Protein AF-A0A8S2X020-F1 (afdb_monomer_lite)

Foldseek 3Di:
DDFDCQQQVNFGWDDDPPGIATDEDFQFDDRNSPGGNPCRVDVPPDDDDSPPCPDPPD

Sequence (58 aa):
MLCSPALCNGGICTPTQNSIACICPKGTYGDRCQYVDICATNPCASNERCEQIENQYQ

InterPro domains:
  IPR000742 EGF-like domain [PS00022] (22-33)
  IPR000742 EGF-like domain [PS50026] (4-34)

Radius of gyration: 14.25 Å; chains: 1; bounding box: 27×29×41 Å

Structure (mmCIF, N/CA/C/O backbone):
data_AF-A0A8S2X020-F1
#
_entry.id   AF-A0A8S2X020-F1
#
loop_
_atom_site.group_PDB
_atom_site.id
_atom_site.type_symbol
_atom_site.label_atom_id
_atom_site.label_alt_id
_atom_site.label_comp_id
_atom_site.label_asym_id
_atom_site.label_entity_id
_atom_site.label_seq_id
_atom_site.pdbx_PDB_ins_code
_atom_site.Cartn_x
_atom_site.Cartn_y
_atom_site.Cartn_z
_atom_site.occupancy
_atom_site.B_iso_or_equiv
_atom_site.auth_seq_id
_atom_site.auth_comp_id
_atom_site.auth_asym_id
_atom_site.auth_atom_id
_atom_site.pdbx_PDB_model_num
ATOM 1 N N . MET A 1 1 ? 9.370 -2.843 -17.722 1.00 55.81 1 MET A N 1
ATOM 2 C CA . MET A 1 1 ? 8.871 -2.591 -16.355 1.00 55.81 1 MET A CA 1
ATOM 3 C C . MET A 1 1 ? 7.976 -1.364 -16.406 1.00 55.81 1 MET A C 1
ATOM 5 O O . MET A 1 1 ? 8.484 -0.254 -16.435 1.00 55.81 1 MET A O 1
ATOM 9 N N . LEU A 1 2 ? 6.666 -1.560 -16.561 1.00 68.88 2 LEU A N 1
ATOM 10 C CA . LEU A 1 2 ? 5.695 -0.466 -16.608 1.00 68.88 2 LEU A CA 1
ATOM 11 C C . LEU A 1 2 ? 5.064 -0.336 -15.226 1.00 68.88 2 LEU A C 1
ATOM 13 O O . LEU A 1 2 ? 4.461 -1.285 -14.731 1.00 68.88 2 LEU A O 1
ATOM 17 N N . CYS A 1 3 ? 5.231 0.830 -14.609 1.00 72.56 3 CYS A N 1
ATOM 18 C CA . CYS A 1 3 ? 4.500 1.171 -13.402 1.00 72.56 3 CYS A CA 1
ATOM 19 C C . CYS A 1 3 ? 3.075 1.561 -13.789 1.00 72.56 3 CYS A C 1
ATOM 21 O O . CYS A 1 3 ? 2.881 2.521 -14.533 1.00 72.56 3 CYS A O 1
ATOM 23 N N . SER A 1 4 ? 2.078 0.824 -13.306 1.00 78.25 4 SER A N 1
ATOM 24 C CA . SER A 1 4 ? 0.667 1.124 -13.555 1.00 78.25 4 SER A CA 1
ATOM 25 C C . SER A 1 4 ? -0.079 1.252 -12.227 1.00 78.25 4 SER A C 1
ATOM 27 O O . SER A 1 4 ? 0.182 0.458 -11.327 1.00 78.25 4 SER A O 1
ATOM 29 N N . PRO A 1 5 ? -1.039 2.183 -12.086 1.00 69.25 5 PRO A N 1
ATOM 30 C CA . PRO A 1 5 ? -1.830 2.334 -10.856 1.00 69.25 5 PRO A CA 1
ATOM 31 C C . PRO A 1 5 ? -2.573 1.050 -10.446 1.00 69.25 5 PRO A C 1
ATOM 33 O O . PRO A 1 5 ? -2.700 0.741 -9.264 1.00 69.25 5 PRO A O 1
ATOM 36 N N . ALA A 1 6 ? -2.992 0.246 -11.430 1.00 78.56 6 ALA A N 1
ATOM 37 C CA . ALA A 1 6 ? -3.599 -1.069 -11.212 1.00 78.56 6 ALA A CA 1
ATOM 38 C C . ALA A 1 6 ? -2.630 -2.102 -10.598 1.00 78.56 6 ALA A C 1
ATOM 40 O O . ALA A 1 6 ? -3.059 -3.135 -10.087 1.00 78.56 6 ALA A O 1
ATOM 41 N N . LEU A 1 7 ? -1.316 -1.853 -10.638 1.00 83.94 7 LEU A N 1
ATOM 42 C CA . LEU A 1 7 ? -0.331 -2.736 -10.028 1.00 83.94 7 LEU A CA 1
ATOM 43 C C . LEU A 1 7 ? -0.399 -2.669 -8.498 1.00 83.94 7 LEU A C 1
ATOM 45 O O . LEU A 1 7 ? -0.299 -3.714 -7.870 1.00 83.94 7 LEU A O 1
ATOM 49 N N . CYS A 1 8 ? -0.603 -1.481 -7.927 1.00 88.38 8 CYS A N 1
ATOM 50 C CA . CYS A 1 8 ? -0.519 -1.227 -6.487 1.00 88.38 8 CYS A CA 1
ATOM 51 C C . CYS A 1 8 ? -1.897 -1.112 -5.806 1.00 88.38 8 CYS A C 1
ATOM 53 O O . CYS A 1 8 ? -2.000 -0.427 -4.797 1.00 88.38 8 CYS A O 1
ATOM 55 N N . ASN A 1 9 ? -2.965 -1.687 -6.380 1.00 85.31 9 ASN A N 1
ATOM 56 C CA . ASN A 1 9 ? -4.339 -1.632 -5.844 1.00 85.31 9 ASN A CA 1
ATOM 57 C C . ASN A 1 9 ? -4.800 -0.220 -5.408 1.00 85.31 9 ASN A C 1
ATOM 59 O O . ASN A 1 9 ? -5.441 -0.050 -4.376 1.00 85.31 9 ASN A O 1
ATOM 63 N N . GLY A 1 10 ? -4.465 0.812 -6.192 1.00 79.81 10 GLY A N 1
ATOM 64 C CA . GLY A 1 10 ? -4.787 2.211 -5.866 1.00 79.81 10 GLY A CA 1
ATOM 65 C C . GLY A 1 10 ? -3.690 2.969 -5.107 1.00 79.81 10 GLY A C 1
ATOM 66 O O . GLY A 1 10 ? -3.844 4.161 -4.851 1.00 79.81 10 GLY A O 1
ATOM 67 N N . GLY A 1 11 ? -2.571 2.315 -4.792 1.00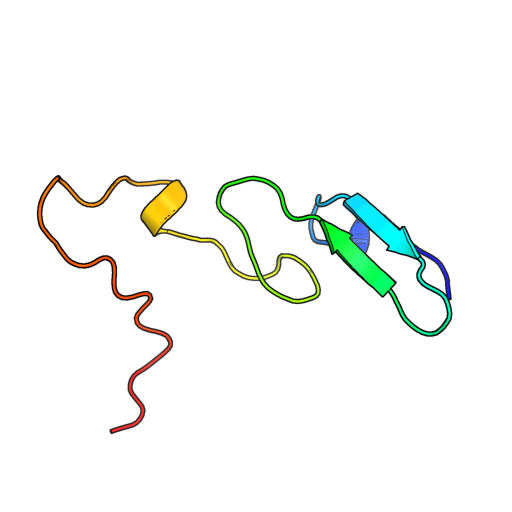 85.56 11 GLY A N 1
ATOM 68 C CA . GLY A 1 11 ? -1.334 2.947 -4.340 1.00 85.56 11 GLY A CA 1
ATOM 69 C C . GLY A 1 11 ? -0.510 3.574 -5.468 1.00 85.56 11 GLY A C 1
ATOM 70 O O . GLY A 1 11 ? -0.798 3.424 -6.660 1.00 85.56 11 GLY A O 1
ATOM 71 N N . ILE A 1 12 ? 0.551 4.283 -5.084 1.00 87.88 12 ILE A N 1
ATOM 72 C CA . ILE A 1 12 ? 1.457 4.953 -6.019 1.00 87.88 12 ILE A CA 1
ATOM 73 C C . ILE A 1 12 ? 2.558 3.978 -6.417 1.00 87.88 12 ILE A C 1
ATOM 75 O O . ILE A 1 12 ? 3.339 3.522 -5.588 1.00 87.88 12 ILE A O 1
ATOM 79 N N . CYS A 1 13 ? 2.638 3.683 -7.706 1.00 88.69 13 CYS A N 1
ATOM 80 C CA . CYS A 1 13 ? 3.686 2.845 -8.260 1.00 88.69 13 CYS A CA 1
ATOM 81 C C . CYS A 1 13 ? 4.943 3.684 -8.538 1.00 88.69 13 CYS A C 1
ATOM 83 O O . CYS A 1 13 ? 4.874 4.648 -9.305 1.00 88.69 13 CYS A O 1
ATOM 85 N N . THR A 1 14 ? 6.089 3.307 -7.966 1.00 87.12 14 THR A N 1
ATOM 86 C CA . THR A 1 14 ? 7.394 3.927 -8.224 1.00 87.12 14 THR A CA 1
ATOM 87 C C . THR A 1 14 ? 8.369 2.920 -8.851 1.00 87.12 14 THR A C 1
ATOM 89 O O . THR A 1 14 ? 8.688 1.886 -8.257 1.00 87.12 14 THR A O 1
ATOM 92 N N . PRO A 1 15 ? 8.859 3.168 -10.080 1.00 84.44 15 PRO A N 1
ATOM 93 C CA . PRO A 1 15 ? 9.878 2.316 -10.679 1.00 84.44 15 PRO A CA 1
ATOM 94 C C . PRO A 1 15 ? 11.223 2.544 -9.976 1.00 84.44 15 PRO A C 1
ATOM 96 O O . PRO A 1 15 ? 11.612 3.684 -9.724 1.00 84.44 15 PRO A O 1
ATOM 99 N N . THR A 1 16 ? 11.947 1.468 -9.678 1.00 83.31 16 THR A N 1
ATOM 100 C CA . THR A 1 16 ? 13.315 1.515 -9.146 1.00 83.31 16 THR A CA 1
ATOM 101 C C . THR A 1 16 ? 14.302 0.968 -10.182 1.00 83.31 16 THR A C 1
ATOM 103 O O . THR A 1 16 ? 13.923 0.585 -11.288 1.00 83.31 16 THR A O 1
ATOM 106 N N . GLN A 1 17 ? 15.593 0.947 -9.840 1.00 82.38 17 GLN A N 1
ATOM 107 C CA . GLN A 1 17 ? 16.674 0.624 -10.774 1.00 82.38 17 GLN A CA 1
ATOM 108 C C . GLN A 1 17 ? 16.534 -0.770 -11.417 1.00 82.38 17 GLN A C 1
ATOM 110 O O . GLN A 1 17 ? 16.887 -0.916 -12.580 1.00 82.38 17 GLN A O 1
ATOM 115 N N . ASN A 1 18 ? 15.963 -1.751 -10.700 1.00 81.38 18 ASN A N 1
ATOM 116 C CA . ASN A 1 18 ? 15.723 -3.121 -11.187 1.00 81.38 18 ASN A CA 1
ATOM 117 C C . ASN A 1 18 ? 14.374 -3.721 -10.740 1.00 81.38 18 ASN A C 1
ATOM 119 O O . ASN A 1 18 ? 14.102 -4.888 -11.016 1.00 81.38 18 ASN A O 1
ATOM 123 N N . SER A 1 19 ? 13.539 -2.972 -10.019 1.00 82.88 19 SER A N 1
ATOM 124 C CA . SER A 1 19 ? 12.262 -3.467 -9.504 1.00 82.88 19 SER A CA 1
ATOM 125 C C . SER A 1 19 ? 11.179 -2.393 -9.566 1.00 82.88 19 SER A C 1
ATOM 127 O O . SER A 1 19 ? 11.362 -1.303 -10.110 1.00 82.88 19 SER A O 1
ATOM 129 N N . ILE A 1 20 ? 10.009 -2.726 -9.038 1.00 84.12 20 ILE A N 1
ATOM 130 C CA . ILE A 1 20 ? 8.909 -1.793 -8.857 1.00 84.12 20 ILE A CA 1
ATOM 131 C C . ILE A 1 20 ? 8.596 -1.779 -7.368 1.00 84.12 20 ILE A C 1
ATOM 133 O O . ILE A 1 20 ? 8.475 -2.841 -6.761 1.00 84.12 20 ILE A O 1
ATOM 137 N N . ALA A 1 21 ? 8.482 -0.588 -6.793 1.00 84.62 21 ALA A N 1
ATOM 138 C CA . ALA A 1 21 ? 8.011 -0.394 -5.435 1.00 84.62 21 ALA A CA 1
ATOM 139 C C . ALA A 1 21 ? 6.606 0.216 -5.470 1.00 84.62 21 ALA A C 1
ATOM 141 O O . ALA A 1 21 ? 6.300 1.066 -6.306 1.00 84.62 21 ALA A O 1
ATOM 142 N N . CYS A 1 22 ? 5.740 -0.224 -4.562 1.00 88.38 22 CYS A N 1
ATOM 143 C CA . CYS A 1 22 ? 4.421 0.361 -4.367 1.00 88.38 22 CYS A CA 1
ATOM 144 C C . CYS A 1 22 ? 4.402 1.141 -3.055 1.00 88.38 22 CYS A C 1
ATOM 146 O O . CYS A 1 22 ? 4.736 0.614 -1.997 1.00 88.38 22 CYS A O 1
ATOM 148 N N . ILE A 1 23 ? 3.995 2.404 -3.126 1.00 87.81 23 ILE A N 1
ATOM 149 C CA . ILE A 1 23 ? 3.712 3.234 -1.959 1.00 87.81 23 ILE A CA 1
ATOM 150 C C . ILE A 1 23 ? 2.221 3.105 -1.671 1.00 87.81 23 ILE A C 1
ATOM 152 O O . ILE A 1 23 ? 1.375 3.600 -2.424 1.00 87.81 23 ILE A O 1
ATOM 156 N N . CYS A 1 24 ? 1.912 2.411 -0.584 1.00 85.25 24 CYS A N 1
ATOM 157 C CA . CYS A 1 24 ? 0.548 2.088 -0.204 1.00 85.25 24 CYS A CA 1
ATOM 158 C C . CYS A 1 24 ? -0.106 3.217 0.602 1.00 85.25 24 CYS A C 1
ATOM 160 O O . CYS A 1 24 ? 0.557 3.838 1.438 1.00 85.25 24 CYS A O 1
ATOM 162 N N . PRO A 1 25 ? -1.399 3.510 0.372 1.00 83.19 25 PRO A N 1
ATOM 163 C CA . PRO A 1 25 ?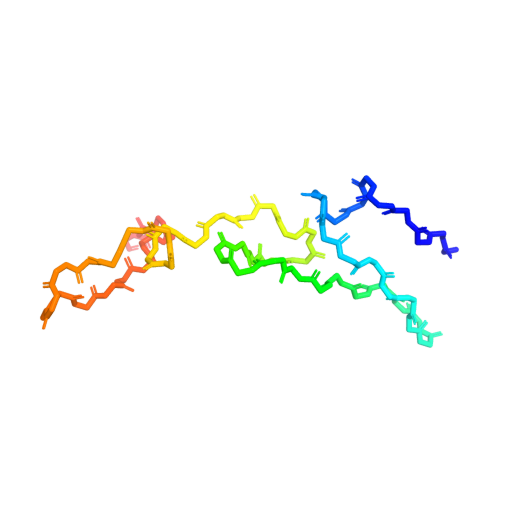 -2.145 4.425 1.222 1.00 83.19 25 PRO A CA 1
ATOM 164 C C . P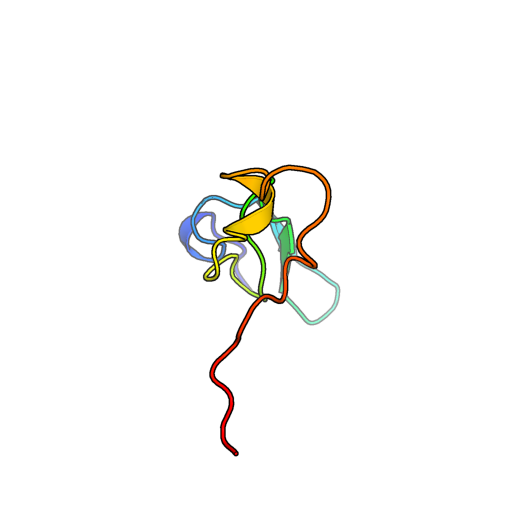RO A 1 25 ? -2.275 3.863 2.644 1.00 83.19 25 PRO A C 1
ATOM 166 O O . PRO A 1 25 ? -2.246 2.648 2.861 1.00 83.19 25 PRO A O 1
ATOM 169 N N . LYS A 1 26 ? -2.446 4.763 3.621 1.00 79.38 26 LYS A N 1
ATOM 170 C CA . LYS A 1 26 ? -2.628 4.394 5.031 1.00 79.38 26 LYS A CA 1
ATOM 171 C C . LYS A 1 26 ? -3.791 3.406 5.162 1.00 79.38 26 LYS A C 1
ATOM 173 O O . LYS A 1 26 ? -4.878 3.682 4.663 1.00 79.38 26 LYS A O 1
ATOM 178 N N . GLY A 1 27 ? -3.557 2.281 5.835 1.00 78.06 27 GLY A N 1
ATOM 179 C CA . GLY A 1 27 ? -4.531 1.191 5.902 1.00 78.06 27 GLY A CA 1
ATOM 180 C C . GLY A 1 27 ? -4.295 0.068 4.898 1.00 78.06 27 GLY A C 1
ATOM 181 O O . GLY A 1 27 ? -5.106 -0.844 4.851 1.00 78.06 27 GLY A O 1
ATOM 182 N N . THR A 1 28 ? -3.218 0.090 4.106 1.00 84.06 28 THR A N 1
ATOM 183 C CA . THR A 1 28 ? -2.856 -1.015 3.201 1.00 84.06 28 THR A CA 1
ATOM 184 C C . THR A 1 28 ? -1.349 -1.264 3.179 1.00 84.06 28 THR A C 1
ATOM 186 O O . THR A 1 28 ? -0.565 -0.347 3.425 1.00 84.06 28 THR A O 1
ATOM 189 N N . TYR A 1 29 ? -0.937 -2.498 2.896 1.00 83.12 29 TYR A N 1
ATOM 190 C CA . TYR A 1 29 ? 0.463 -2.924 2.877 1.00 83.12 29 TYR A CA 1
ATOM 191 C C . TYR A 1 29 ? 0.697 -4.125 1.937 1.00 83.12 29 TYR A C 1
ATOM 193 O O . TYR A 1 29 ? -0.235 -4.675 1.342 1.00 83.12 29 TYR A O 1
ATOM 201 N N . GLY A 1 30 ? 1.966 -4.515 1.780 1.00 82.94 30 GLY A N 1
ATOM 202 C CA . GLY A 1 30 ? 2.429 -5.556 0.854 1.00 82.94 30 GLY A CA 1
ATOM 203 C C . GLY A 1 30 ? 2.956 -4.998 -0.471 1.00 82.94 30 GLY A C 1
ATOM 204 O O . GLY A 1 30 ? 2.748 -3.829 -0.791 1.00 82.94 30 GLY A O 1
ATOM 205 N N . ASP A 1 31 ? 3.614 -5.847 -1.264 1.00 84.56 31 ASP A N 1
ATOM 206 C CA . ASP A 1 31 ? 4.299 -5.457 -2.512 1.00 84.56 31 ASP A CA 1
ATOM 207 C C . ASP A 1 31 ? 3.406 -4.745 -3.533 1.00 84.56 31 ASP A C 1
ATOM 209 O O . ASP A 1 31 ? 3.886 -3.988 -4.373 1.00 84.56 31 ASP A O 1
ATOM 213 N N . ARG A 1 32 ? 2.099 -5.004 -3.479 1.00 85.69 32 ARG A N 1
ATOM 214 C CA . ARG A 1 32 ? 1.077 -4.447 -4.368 1.00 85.69 32 ARG A CA 1
ATOM 215 C C . ARG A 1 32 ? -0.047 -3.766 -3.593 1.00 85.69 32 ARG A C 1
ATOM 217 O O . ARG A 1 32 ? -1.122 -3.567 -4.156 1.00 85.69 32 ARG A O 1
ATOM 224 N N . CYS A 1 33 ? 0.163 -3.448 -2.315 1.00 86.94 33 CYS A N 1
ATOM 225 C CA . CYS A 1 33 ? -0.881 -2.935 -1.421 1.00 86.94 33 CYS A CA 1
ATOM 226 C C . CYS A 1 33 ? -2.122 -3.841 -1.386 1.00 86.94 33 CYS A C 1
ATOM 228 O O . CYS A 1 33 ? -3.255 -3.370 -1.324 1.00 86.94 33 CYS A O 1
ATOM 230 N N . GLN A 1 34 ? -1.907 -5.151 -1.531 1.00 85.50 34 GLN A N 1
ATOM 231 C CA . GLN A 1 34 ? -2.977 -6.141 -1.601 1.00 85.50 34 GLN A CA 1
ATOM 232 C C . GLN A 1 34 ? -3.556 -6.481 -0.228 1.00 85.50 34 GLN A C 1
ATOM 234 O O . GLN A 1 34 ? -4.640 -7.053 -0.149 1.00 85.50 34 GLN A O 1
ATOM 239 N N . TYR A 1 35 ? -2.829 -6.155 0.840 1.00 83.94 35 TYR A N 1
ATOM 240 C CA . TYR A 1 35 ? -3.276 -6.377 2.200 1.00 83.94 35 TYR A CA 1
ATOM 241 C C . TYR A 1 35 ? -3.806 -5.081 2.790 1.00 83.94 35 TYR A C 1
ATOM 243 O O . TYR A 1 35 ? -3.288 -4.000 2.513 1.00 83.94 35 TYR A O 1
ATOM 251 N N . VAL A 1 36 ? -4.843 -5.199 3.610 1.00 81.44 36 VAL A N 1
ATOM 252 C CA . VAL A 1 36 ? -5.450 -4.081 4.326 1.00 81.44 36 VAL A CA 1
ATOM 253 C C . VAL A 1 36 ? -4.990 -4.168 5.769 1.00 81.44 36 VAL A C 1
ATOM 255 O O . VAL A 1 36 ? -5.205 -5.178 6.436 1.00 81.44 36 VAL A O 1
ATOM 258 N N . ASP A 1 37 ? -4.352 -3.107 6.242 1.00 74.81 37 ASP A N 1
ATOM 259 C CA . ASP A 1 37 ? -4.038 -2.937 7.650 1.00 74.81 37 ASP A CA 1
ATOM 260 C C . ASP A 1 37 ? -5.339 -2.595 8.392 1.00 74.81 37 ASP A C 1
ATOM 262 O O . ASP A 1 37 ? -5.791 -1.442 8.466 1.00 74.81 37 ASP A O 1
ATOM 266 N N . ILE A 1 38 ? -5.959 -3.652 8.912 1.00 66.50 38 ILE A N 1
ATOM 267 C CA . ILE A 1 38 ? -7.170 -3.589 9.730 1.00 66.50 38 ILE A CA 1
ATOM 268 C C . ILE A 1 38 ? -6.952 -2.783 11.018 1.00 66.50 38 ILE A C 1
ATOM 270 O O . ILE A 1 38 ? -7.896 -2.177 11.519 1.00 66.50 38 ILE A O 1
ATOM 274 N N . CYS A 1 39 ? -5.710 -2.697 11.505 1.00 64.75 39 CYS A N 1
ATOM 275 C CA . CYS A 1 39 ? -5.334 -1.925 12.686 1.00 64.75 39 CYS A CA 1
ATOM 276 C C . CYS A 1 39 ? -5.301 -0.419 12.406 1.00 64.75 39 CYS A C 1
ATOM 278 O O . CYS A 1 39 ? -5.573 0.395 13.288 1.00 64.75 39 CYS A O 1
ATOM 280 N N . ALA A 1 40 ? -4.978 -0.028 11.171 1.00 62.25 40 ALA A N 1
ATOM 281 C CA . ALA A 1 40 ? -4.978 1.370 10.747 1.00 62.25 40 ALA A CA 1
ATOM 282 C C . ALA A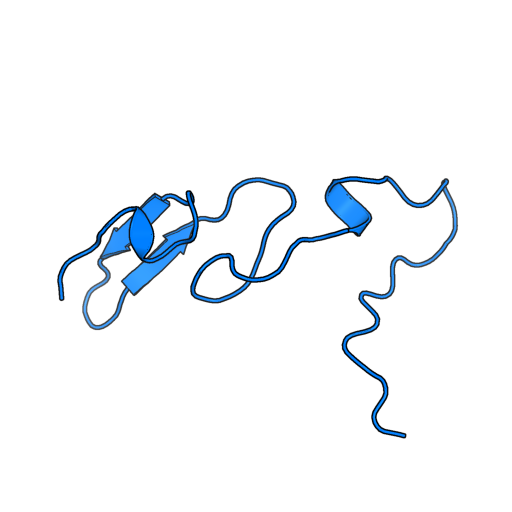 1 40 ? -6.368 1.888 10.339 1.00 62.25 40 ALA A C 1
ATOM 284 O O . ALA A 1 40 ? -6.595 3.100 10.393 1.00 62.25 40 ALA A O 1
ATOM 285 N N . THR A 1 41 ? -7.286 1.005 9.930 1.00 57.66 41 THR A N 1
ATOM 286 C CA . THR A 1 41 ? -8.676 1.361 9.578 1.00 57.66 41 THR A CA 1
ATOM 287 C C . THR A 1 41 ? -9.630 1.299 10.763 1.00 57.66 41 THR A C 1
ATOM 289 O O . THR A 1 41 ? -10.568 2.093 10.818 1.00 57.66 41 THR A O 1
ATOM 292 N N . ASN A 1 42 ? -9.376 0.426 11.735 1.00 56.38 42 ASN A N 1
ATOM 293 C CA . ASN A 1 42 ? -10.107 0.397 12.988 1.00 56.38 42 ASN A CA 1
ATOM 294 C C . ASN A 1 42 ? -9.072 0.428 14.117 1.00 56.38 42 ASN A C 1
ATOM 296 O O . ASN A 1 42 ? -8.399 -0.581 14.324 1.00 56.38 42 ASN A O 1
ATOM 300 N N . PRO A 1 43 ? -8.870 1.564 14.812 1.00 55.44 43 PRO A N 1
ATOM 301 C CA . PRO A 1 43 ? -7.945 1.598 15.930 1.00 55.44 43 PRO A CA 1
ATOM 302 C C . PRO A 1 43 ? -8.480 0.628 16.981 1.00 55.44 43 PRO A C 1
ATOM 304 O O . PRO A 1 43 ? -9.445 0.940 17.680 1.00 55.44 43 PRO A O 1
ATOM 307 N N . CYS A 1 44 ? -7.889 -0.568 17.055 1.00 53.41 44 CYS A N 1
ATOM 308 C CA . CYS A 1 44 ? -8.135 -1.509 18.137 1.00 53.41 44 CYS A CA 1
ATOM 309 C C . CYS A 1 44 ? -8.028 -0.721 19.438 1.00 53.41 44 CYS A C 1
ATOM 311 O O . CYS A 1 44 ? -7.040 -0.020 19.668 1.00 53.41 44 CYS A O 1
ATOM 313 N N . ALA A 1 45 ? -9.112 -0.725 20.211 1.00 50.06 45 ALA A N 1
ATOM 314 C CA . ALA A 1 45 ? -9.316 0.208 21.299 1.00 50.06 45 ALA A CA 1
ATOM 315 C C . ALA A 1 45 ? -8.176 0.095 22.325 1.00 50.06 45 ALA A C 1
ATOM 317 O O . ALA A 1 45 ? -8.116 -0.827 23.129 1.00 50.06 45 ALA A O 1
ATOM 318 N N . SER A 1 46 ? -7.266 1.060 22.266 1.00 47.44 46 SER A N 1
ATOM 319 C CA . SER A 1 46 ? -6.388 1.580 23.315 1.00 47.44 46 SER A CA 1
ATOM 320 C C . SER A 1 46 ? -5.508 0.651 24.161 1.00 47.44 46 SER A C 1
ATOM 322 O O . SER A 1 46 ? -4.754 1.215 24.937 1.00 47.44 46 SER A O 1
ATOM 324 N N . ASN A 1 47 ? -5.519 -0.682 24.065 1.00 48.66 47 ASN A N 1
ATOM 325 C CA . ASN A 1 47 ? -4.587 -1.555 24.814 1.00 48.66 47 ASN A CA 1
ATOM 326 C C . ASN A 1 47 ? -4.437 -2.981 24.251 1.00 48.66 47 ASN A C 1
ATOM 328 O O . ASN A 1 47 ? -3.727 -3.800 24.835 1.00 48.66 47 ASN A O 1
ATOM 332 N N . GLU A 1 48 ? -5.074 -3.300 23.127 1.00 50.00 48 GLU A N 1
ATOM 333 C CA . GLU A 1 48 ? -4.948 -4.617 22.509 1.00 50.00 48 GLU A CA 1
ATOM 334 C C . GLU A 1 48 ? -3.865 -4.556 21.440 1.00 50.00 48 GLU A C 1
ATOM 336 O O . GLU A 1 48 ? -3.933 -3.778 20.488 1.00 50.00 48 GLU A O 1
ATOM 341 N N . ARG A 1 49 ? -2.810 -5.343 21.657 1.00 53.22 49 ARG A N 1
ATOM 342 C CA . ARG A 1 49 ? -1.726 -5.567 20.707 1.00 53.22 49 ARG A CA 1
ATOM 343 C C . ARG A 1 49 ? -2.383 -5.934 19.383 1.00 53.22 49 ARG A C 1
ATOM 345 O O . ARG A 1 49 ? -2.998 -6.991 19.286 1.00 53.22 49 ARG A O 1
ATOM 352 N N . CYS A 1 50 ? -2.327 -5.028 18.410 1.00 54.25 50 CYS A N 1
ATOM 353 C CA . CYS A 1 50 ? -2.914 -5.271 17.105 1.00 54.25 50 CYS A CA 1
ATOM 354 C C . CYS A 1 50 ? -1.998 -6.248 16.373 1.00 54.25 50 CYS A C 1
ATOM 356 O O . CYS A 1 50 ? -1.124 -5.878 15.593 1.00 54.25 50 CYS A O 1
ATOM 358 N N . GLU A 1 51 ? -2.097 -7.509 16.773 1.00 53.72 51 GLU A N 1
ATOM 359 C CA . GLU A 1 51 ? -1.445 -8.605 16.102 1.00 53.72 51 GLU A CA 1
ATOM 360 C C . GLU A 1 51 ? -2.234 -8.782 14.820 1.00 53.72 51 GLU A C 1
ATOM 362 O O . GLU A 1 51 ? -3.371 -9.246 14.811 1.00 53.72 51 GLU A O 1
ATOM 367 N N . GLN A 1 52 ? -1.639 -8.317 13.729 1.00 52.22 52 GLN A N 1
ATOM 368 C CA . GLN A 1 52 ? -2.006 -8.729 12.394 1.00 52.22 52 GLN A CA 1
ATOM 369 C C . GLN A 1 52 ? -1.825 -10.249 12.384 1.00 52.22 52 GLN A C 1
ATOM 371 O O . GLN A 1 52 ? -0.719 -10.745 12.183 1.00 52.22 52 GLN A O 1
ATOM 376 N N . ILE A 1 53 ? -2.882 -10.985 12.739 1.00 52.38 53 ILE A N 1
ATOM 377 C CA . ILE A 1 53 ? -2.880 -12.444 12.751 1.00 52.38 53 ILE A CA 1
ATOM 378 C C . ILE A 1 53 ? -2.904 -12.863 11.280 1.00 52.38 53 ILE A C 1
ATOM 380 O O . ILE A 1 53 ? -3.927 -13.276 10.739 1.00 52.38 53 ILE A O 1
ATOM 384 N N . GLU A 1 54 ? -1.780 -12.689 10.583 1.00 50.28 54 GLU A N 1
ATOM 385 C CA . GLU A 1 54 ? -1.488 -13.488 9.406 1.00 50.28 54 GLU A CA 1
ATOM 386 C C . GLU A 1 54 ? -1.481 -14.921 9.911 1.00 50.28 54 GLU A C 1
ATOM 388 O O . GLU A 1 54 ? -0.544 -15.318 10.594 1.00 50.28 54 GLU A O 1
ATOM 393 N N . ASN A 1 55 ? -2.609 -15.605 9.693 1.00 44.88 55 ASN A N 1
ATOM 394 C CA . ASN A 1 55 ? -2.860 -17.015 9.959 1.00 44.88 55 ASN A CA 1
ATOM 395 C C . ASN A 1 55 ? -1.723 -17.703 10.710 1.00 44.88 55 ASN A C 1
ATOM 397 O O . ASN A 1 55 ? -0.730 -18.116 10.10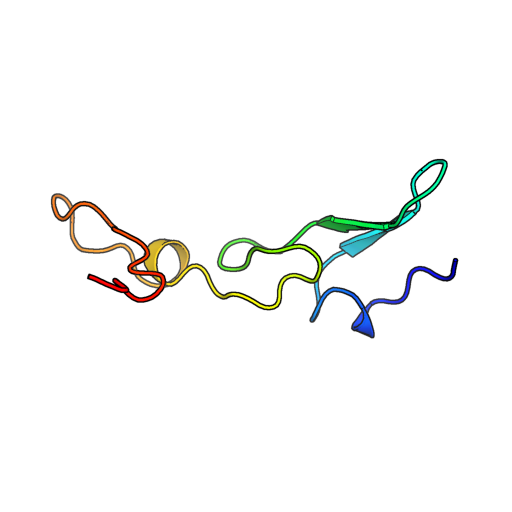8 1.00 44.88 55 ASN A O 1
ATOM 401 N N . GLN A 1 56 ? -1.919 -17.861 12.017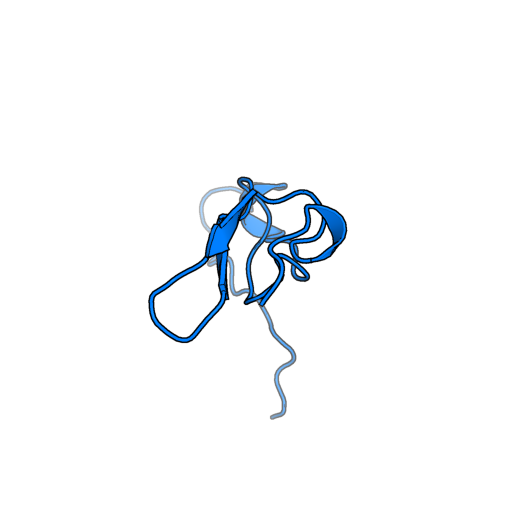 1.00 47.28 56 GLN A N 1
ATOM 402 C CA . GLN A 1 56 ? -1.192 -18.857 12.780 1.00 47.28 56 GLN A CA 1
ATOM 403 C C . GLN A 1 56 ? -1.319 -20.202 12.059 1.00 47.28 56 GLN A C 1
ATOM 405 O O . GLN A 1 56 ? -2.352 -20.863 12.132 1.00 47.28 56 GLN A O 1
ATOM 410 N N . TYR A 1 57 ? -0.266 -20.609 11.360 1.00 45.75 57 TYR A N 1
ATOM 411 C CA . TYR A 1 57 ? 0.032 -22.019 11.220 1.00 45.75 57 TYR A CA 1
ATOM 412 C C . TYR A 1 57 ? 0.912 -22.356 12.416 1.00 45.75 57 TYR A C 1
ATOM 414 O O . TYR A 1 57 ? 2.089 -22.009 12.455 1.00 45.75 57 TYR A O 1
ATOM 422 N N . GLN A 1 58 ? 0.198 -22.868 13.418 1.00 40.25 58 GLN A N 1
ATOM 423 C CA . GLN A 1 58 ? 0.607 -23.648 14.582 1.00 40.25 58 GLN A CA 1
ATOM 424 C C . GLN A 1 58 ? 2.072 -24.100 14.639 1.00 40.25 58 GLN A C 1
ATOM 426 O O . GLN A 1 58 ? 2.551 -24.697 13.649 1.00 40.25 58 GLN A O 1
#

pLDDT: mean 71.29, std 15.41, range [40.25, 88.69]

Organism: NCBI:txid392030

Secondary structure (DSSP, 8-state):
----GGGGTTSEEEE-SSSEEEEPPTTEESTTS-EE-HHHHS---SSS----------